Protein AF-A0A2E7R0S3-F1 (afdb_monomer_lite)

Sequence (111 aa):
SLGMVWGDPHRLNYGARDIARFTTLTSWMSQWSLESRAHGPNTLARTSVPVLNLEFTADTNALPSDIALWSAAAGERQEFHRIIGATHFLINQPEKKSEVGELIANWAKRI

Radius of gyration: 17.08 Å; chains: 1; bounding box: 40×28×40 Å

Secondary structure (DSSP, 8-state):
--S-TTS-HHHHHT-TT-TTS---HHHHHHHTSTT-S--HHHHHHT--S-EEEEEETT-SSS-HHHHHHHHHHHGGGEEEEEETT--TT-TT-HHHHHHHHHHHHHHHTT-

Foldseek 3Di:
DPDDPVDDPVCQCPDPPHDNPDDDPVNCCQPPDPNHPPDPLVVLLPDDAADEQEAEPQEPPCDPVNSVSNPVSRDPSYDYDYQYNAYPVCVVPVVSVVVVVVVVVVVVVVD

pLDDT: mean 86.25, std 14.3, range [38.81, 98.25]

Structure (mmCIF, N/CA/C/O backbone):
data_AF-A0A2E7R0S3-F1
#
_entry.id   AF-A0A2E7R0S3-F1
#
loop_
_atom_site.group_PDB
_atom_site.id
_atom_site.type_symbol
_atom_site.label_atom_id
_atom_site.label_alt_id
_atom_site.label_comp_id
_atom_site.label_asym_id
_atom_site.label_entity_id
_atom_site.label_seq_id
_atom_site.pdbx_PDB_ins_code
_atom_site.Cartn_x
_atom_site.Cartn_y
_atom_site.Cartn_z
_atom_site.occupancy
_atom_site.B_iso_or_equiv
_atom_site.auth_seq_id
_atom_site.auth_comp_id
_atom_site.auth_asym_id
_atom_site.auth_atom_id
_atom_site.pdbx_PDB_model_num
ATOM 1 N N . SER A 1 1 ? 9.854 -0.380 -23.634 1.00 38.81 1 SER A N 1
ATOM 2 C CA . SER A 1 1 ? 10.730 -1.003 -22.624 1.00 38.81 1 SER A CA 1
ATOM 3 C C . SER A 1 1 ? 9.884 -1.395 -21.424 1.00 38.81 1 SER A C 1
ATOM 5 O O . SER A 1 1 ? 9.536 -0.538 -20.622 1.00 38.81 1 SER A O 1
ATOM 7 N N . LEU A 1 2 ? 9.467 -2.660 -21.343 1.00 44.03 2 LEU A N 1
ATOM 8 C CA . LEU A 1 2 ? 8.814 -3.195 -20.146 1.00 44.03 2 LEU A CA 1
ATOM 9 C C . LEU A 1 2 ? 9.913 -3.599 -19.157 1.00 44.03 2 LEU A C 1
ATOM 11 O O . LEU A 1 2 ? 10.755 -4.413 -19.526 1.00 44.03 2 LEU A O 1
ATOM 15 N N . GLY A 1 3 ? 9.936 -3.042 -17.943 1.00 45.81 3 GLY A N 1
ATOM 16 C CA . GLY A 1 3 ? 10.789 -3.610 -16.890 1.00 45.81 3 GLY A CA 1
ATOM 17 C C . GLY A 1 3 ? 11.056 -2.769 -15.643 1.00 45.81 3 GLY A C 1
ATOM 18 O O . GLY A 1 3 ? 11.265 -3.348 -14.588 1.00 45.81 3 GLY A O 1
ATOM 19 N N . MET A 1 4 ? 11.037 -1.437 -15.698 1.00 52.41 4 MET A N 1
ATOM 20 C CA . MET A 1 4 ? 11.252 -0.610 -14.503 1.00 52.41 4 MET A CA 1
ATOM 21 C C . MET A 1 4 ? 10.649 0.775 -14.687 1.00 52.41 4 MET A C 1
ATOM 23 O O . MET A 1 4 ? 10.806 1.385 -15.745 1.00 52.41 4 MET A O 1
ATOM 27 N N . VAL A 1 5 ? 10.032 1.303 -13.626 1.00 58.28 5 VAL A N 1
ATOM 28 C CA . VAL A 1 5 ? 9.452 2.658 -13.622 1.00 58.28 5 VAL A CA 1
ATOM 29 C C . VAL A 1 5 ? 10.486 3.746 -13.934 1.00 58.28 5 VAL A C 1
ATOM 31 O O . VAL A 1 5 ? 10.151 4.796 -14.473 1.00 58.28 5 VAL A O 1
ATOM 34 N N . TRP A 1 6 ? 11.759 3.477 -13.658 1.00 61.09 6 TRP A N 1
ATOM 35 C CA . TRP A 1 6 ? 12.836 4.451 -13.801 1.00 61.09 6 TRP A CA 1
ATOM 36 C C . TRP A 1 6 ? 13.648 4.302 -15.100 1.00 61.09 6 TRP A C 1
ATOM 38 O O . TRP A 1 6 ? 14.592 5.057 -15.318 1.00 61.09 6 TRP A O 1
ATOM 48 N N . GLY A 1 7 ? 13.282 3.373 -15.993 1.00 69.38 7 GLY A N 1
ATOM 49 C CA . GLY A 1 7 ? 13.940 3.187 -17.292 1.00 69.38 7 GLY A CA 1
ATOM 50 C C . GLY A 1 7 ? 14.911 2.003 -17.350 1.00 69.38 7 GLY A C 1
ATOM 51 O O . GLY A 1 7 ? 14.639 0.947 -16.789 1.00 69.38 7 GLY A O 1
ATOM 52 N N . ASP A 1 8 ? 16.004 2.155 -18.107 1.00 73.44 8 ASP A N 1
ATOM 53 C CA . ASP A 1 8 ? 16.989 1.093 -18.370 1.00 73.44 8 ASP A CA 1
ATOM 54 C C . ASP A 1 8 ? 17.751 0.693 -17.086 1.00 73.44 8 ASP A C 1
ATOM 56 O O . ASP A 1 8 ? 18.501 1.519 -16.551 1.00 73.44 8 ASP A O 1
ATOM 60 N N . PRO A 1 9 ? 17.625 -0.565 -16.614 1.00 68.88 9 PRO A N 1
ATOM 61 C CA . PRO A 1 9 ? 18.281 -1.039 -15.397 1.00 68.88 9 PRO A CA 1
ATOM 62 C C . PRO A 1 9 ? 19.800 -0.871 -15.415 1.00 68.88 9 PRO A C 1
ATOM 64 O O . PRO A 1 9 ? 20.394 -0.564 -14.383 1.00 68.88 9 PRO A O 1
ATOM 67 N N . HIS A 1 10 ? 20.444 -1.043 -16.575 1.00 69.81 10 HIS A N 1
ATOM 68 C CA . HIS A 1 10 ? 21.891 -0.872 -16.683 1.00 69.81 10 HIS A CA 1
ATOM 69 C C . HIS A 1 10 ? 22.271 0.586 -16.416 1.00 69.81 10 HIS A C 1
ATOM 71 O O . HIS A 1 10 ? 23.186 0.887 -15.653 1.00 69.81 10 HIS A O 1
ATOM 77 N N . ARG A 1 11 ? 21.530 1.517 -17.014 1.00 71.88 11 ARG A N 1
ATOM 78 C CA . ARG A 1 11 ? 21.788 2.950 -16.879 1.00 71.88 11 ARG A CA 1
ATOM 79 C C . ARG A 1 11 ? 21.544 3.455 -15.458 1.00 71.88 11 ARG A C 1
ATOM 81 O O . ARG A 1 11 ? 22.307 4.295 -14.991 1.00 71.88 11 ARG A O 1
ATOM 88 N N . LEU A 1 12 ? 20.527 2.915 -14.789 1.00 72.00 12 LEU A N 1
ATOM 89 C CA . LEU A 1 12 ? 20.228 3.204 -13.389 1.00 72.00 12 LEU A CA 1
ATOM 90 C C . LEU A 1 12 ? 21.306 2.631 -12.465 1.00 72.00 12 LEU A C 1
ATOM 92 O O . LEU A 1 12 ? 21.899 3.359 -11.690 1.00 72.00 12 LEU A O 1
ATOM 96 N N . ASN A 1 13 ? 21.673 1.356 -12.573 1.00 70.06 13 ASN A N 1
ATOM 97 C CA . ASN A 1 13 ? 22.622 0.759 -11.621 1.00 70.06 13 ASN A CA 1
ATOM 98 C C . ASN A 1 13 ? 24.008 1.439 -11.599 1.00 70.06 13 ASN A C 1
ATOM 100 O O . ASN A 1 13 ? 24.664 1.453 -10.557 1.00 70.06 13 ASN A O 1
ATOM 104 N N . TYR A 1 14 ? 24.435 2.037 -12.716 1.00 68.19 14 TYR A N 1
ATOM 105 C CA . TYR A 1 14 ? 25.722 2.735 -12.841 1.00 68.19 14 TYR A CA 1
ATOM 106 C C . TYR A 1 14 ? 25.618 4.272 -12.795 1.00 68.19 14 TYR A C 1
ATOM 108 O O . TYR A 1 14 ? 26.619 4.970 -12.982 1.00 68.19 14 TYR A O 1
ATOM 116 N N . GLY A 1 15 ? 24.432 4.833 -12.546 1.00 65.75 15 GLY A N 1
ATOM 117 C CA . GLY A 1 15 ? 24.205 6.275 -12.562 1.00 65.75 15 GLY A CA 1
ATOM 118 C C . GLY A 1 15 ? 24.845 7.028 -11.389 1.00 65.75 15 GLY A C 1
ATOM 119 O O . GLY A 1 15 ? 25.015 6.518 -10.277 1.00 65.75 15 GLY A O 1
ATOM 120 N N . ALA A 1 16 ? 25.190 8.302 -11.631 1.00 62.12 16 ALA A N 1
ATOM 121 C CA . ALA A 1 16 ? 25.766 9.244 -10.657 1.00 62.12 16 ALA A CA 1
ATOM 122 C C . ALA A 1 16 ? 24.943 9.383 -9.353 1.00 62.12 16 ALA A C 1
ATOM 124 O O . ALA A 1 16 ? 25.484 9.733 -8.306 1.00 62.12 16 ALA A O 1
ATOM 125 N N . ARG A 1 17 ? 23.631 9.135 -9.439 1.00 57.47 17 ARG A N 1
ATOM 126 C CA . ARG A 1 17 ? 22.630 9.422 -8.400 1.00 57.47 17 ARG A CA 1
ATOM 127 C C . ARG A 1 17 ? 21.864 8.182 -7.931 1.00 57.47 17 ARG A C 1
ATOM 129 O O . ARG A 1 17 ? 20.887 8.327 -7.208 1.00 57.47 17 ARG A O 1
ATOM 136 N N . ASP A 1 18 ? 22.291 6.994 -8.345 1.00 59.28 18 ASP A N 1
ATOM 137 C CA . ASP A 1 18 ? 21.523 5.769 -8.139 1.00 59.28 18 ASP A CA 1
ATOM 138 C C . ASP A 1 18 ? 21.990 4.929 -6.942 1.00 59.28 18 ASP A C 1
ATOM 140 O O . ASP A 1 18 ? 23.107 5.057 -6.434 1.00 59.28 18 ASP A O 1
ATOM 144 N N . ILE A 1 19 ? 21.084 4.063 -6.488 1.00 59.03 19 ILE A N 1
ATOM 145 C CA . ILE A 1 19 ? 21.087 3.403 -5.172 1.00 59.03 19 ILE A CA 1
ATOM 146 C C . ILE A 1 19 ? 22.005 2.172 -5.042 1.00 59.03 19 ILE A C 1
ATOM 148 O O . ILE A 1 19 ? 22.184 1.672 -3.935 1.00 59.03 19 ILE A O 1
ATOM 152 N N . ALA A 1 20 ? 22.613 1.679 -6.127 1.00 58.88 20 ALA A N 1
ATOM 153 C CA . ALA A 1 20 ? 23.332 0.393 -6.146 1.00 58.88 20 ALA A CA 1
ATOM 154 C C . ALA A 1 20 ? 24.872 0.492 -6.052 1.00 58.88 20 ALA A C 1
ATOM 156 O O . ALA A 1 20 ? 25.576 -0.488 -6.281 1.00 58.88 20 ALA A O 1
ATOM 157 N N . ARG A 1 21 ? 25.426 1.666 -5.725 1.00 65.69 21 ARG A N 1
ATOM 158 C CA . ARG A 1 21 ? 26.876 1.944 -5.828 1.00 65.69 21 ARG A CA 1
ATOM 159 C C . ARG A 1 21 ? 27.762 1.095 -4.919 1.00 65.69 21 ARG A C 1
ATOM 161 O O . ARG A 1 21 ? 28.909 0.827 -5.261 1.00 65.69 21 ARG A O 1
ATOM 168 N N . PHE A 1 22 ? 27.255 0.727 -3.748 1.00 67.12 22 PHE A N 1
ATOM 169 C CA . PHE A 1 22 ? 27.998 -0.043 -2.762 1.00 67.12 22 PHE A CA 1
ATOM 170 C C . PHE A 1 22 ? 27.024 -0.865 -1.922 1.00 67.12 22 PHE A C 1
ATOM 172 O O . PHE A 1 22 ? 26.104 -0.316 -1.317 1.00 67.12 22 PHE A O 1
ATOM 179 N N . THR A 1 23 ? 27.229 -2.179 -1.874 1.00 74.06 23 THR A N 1
ATOM 180 C CA . THR A 1 23 ? 26.520 -3.072 -0.957 1.00 74.06 23 THR A CA 1
ATOM 181 C C . THR A 1 23 ? 27.547 -3.918 -0.222 1.00 74.06 23 THR A C 1
ATOM 183 O O . THR A 1 23 ? 28.489 -4.437 -0.820 1.00 74.06 23 THR A O 1
ATOM 186 N N . THR A 1 24 ? 27.381 -4.047 1.087 1.00 81.81 24 THR A N 1
ATOM 187 C CA . THR A 1 24 ? 28.088 -5.052 1.881 1.00 81.81 24 THR A CA 1
ATOM 188 C C . THR A 1 24 ? 27.204 -6.284 2.027 1.00 81.81 24 THR A C 1
ATOM 190 O O . THR A 1 24 ? 25.976 -6.194 1.942 1.00 81.81 24 THR A O 1
ATOM 193 N N . LEU A 1 25 ? 27.810 -7.438 2.309 1.00 82.12 25 LEU A N 1
ATOM 194 C CA . LEU A 1 25 ? 27.050 -8.647 2.629 1.00 82.12 25 LEU A CA 1
ATOM 195 C C . LEU A 1 25 ? 26.078 -8.402 3.794 1.00 82.12 25 LEU A C 1
ATOM 197 O O . LEU A 1 25 ? 24.930 -8.821 3.726 1.00 82.12 25 LEU A O 1
ATOM 201 N N . THR A 1 26 ? 26.496 -7.658 4.821 1.00 84.06 26 THR A N 1
ATOM 202 C CA . THR A 1 26 ? 25.646 -7.308 5.969 1.00 84.06 26 THR A CA 1
ATOM 203 C C . THR A 1 26 ? 24.444 -6.459 5.565 1.00 84.06 26 THR A C 1
ATOM 205 O O . THR A 1 26 ? 23.321 -6.776 5.954 1.00 84.06 26 THR A O 1
ATOM 208 N N . SER A 1 27 ? 24.645 -5.406 4.762 1.00 80.00 27 SER A N 1
ATOM 209 C CA . SER A 1 27 ? 23.523 -4.586 4.278 1.00 80.00 27 SER A CA 1
ATOM 210 C C . SER A 1 27 ? 22.572 -5.399 3.406 1.00 80.00 27 SER A C 1
ATOM 212 O O . SER A 1 27 ? 21.360 -5.229 3.509 1.00 80.00 27 SER A O 1
ATOM 214 N N . TRP A 1 28 ? 23.099 -6.332 2.606 1.00 82.62 28 TRP A N 1
ATOM 215 C CA . TRP A 1 28 ? 22.260 -7.196 1.787 1.00 82.62 28 TRP A CA 1
ATOM 216 C C . TRP A 1 28 ? 21.457 -8.195 2.620 1.00 82.62 28 TRP A C 1
ATOM 218 O O . TRP A 1 28 ? 20.238 -8.282 2.477 1.00 82.62 28 TRP A O 1
ATOM 228 N N . MET A 1 29 ? 22.115 -8.873 3.563 1.00 82.62 29 MET A N 1
ATOM 229 C CA . MET A 1 29 ? 21.473 -9.797 4.497 1.00 82.62 29 MET A CA 1
ATOM 230 C C . MET A 1 29 ? 20.375 -9.110 5.310 1.00 82.62 29 MET A C 1
ATOM 232 O O . MET A 1 29 ? 19.297 -9.672 5.495 1.00 82.62 29 MET A O 1
ATOM 236 N N . SER A 1 30 ? 20.613 -7.871 5.738 1.00 80.56 30 SER A N 1
ATOM 237 C CA . SER A 1 30 ? 19.646 -7.114 6.527 1.00 80.56 30 SER A CA 1
ATOM 238 C C . SER A 1 30 ? 18.400 -6.707 5.743 1.00 80.56 30 SER A C 1
ATOM 240 O O . SER A 1 30 ? 17.344 -6.596 6.359 1.00 80.56 30 SER A O 1
ATOM 242 N N . GLN A 1 31 ? 18.489 -6.451 4.436 1.00 80.75 31 GLN A N 1
ATOM 243 C CA . GLN A 1 31 ? 17.403 -5.807 3.685 1.00 80.75 31 GLN A CA 1
ATOM 244 C C . GLN A 1 31 ? 16.745 -6.720 2.644 1.00 80.75 31 GLN A C 1
ATOM 246 O O . GLN A 1 31 ? 15.532 -6.653 2.475 1.00 80.75 31 GLN A O 1
ATOM 251 N N . TRP A 1 32 ? 17.525 -7.555 1.953 1.00 76.69 32 TRP A N 1
ATOM 252 C CA . TRP A 1 32 ? 17.068 -8.305 0.774 1.00 76.69 32 TRP A CA 1
ATOM 253 C C . TRP A 1 32 ? 17.252 -9.821 0.880 1.00 76.69 32 TRP A C 1
ATOM 255 O O . TRP A 1 32 ? 16.807 -10.536 -0.016 1.00 76.69 32 TRP A O 1
ATOM 265 N N . SER A 1 33 ? 17.890 -10.337 1.938 1.00 79.88 33 SER A N 1
ATOM 266 C CA . SER A 1 33 ? 17.933 -11.790 2.132 1.00 79.88 33 SER A CA 1
ATOM 267 C C . SER A 1 33 ? 16.586 -12.349 2.574 1.00 79.88 33 SER A C 1
ATOM 269 O O . SER A 1 33 ? 15.798 -11.673 3.235 1.00 79.88 33 SER A O 1
ATOM 271 N N . LEU A 1 34 ? 16.364 -13.627 2.266 1.00 73.50 34 LEU A N 1
ATOM 272 C CA . LEU A 1 34 ? 15.204 -14.386 2.743 1.00 73.50 34 LEU A CA 1
ATOM 273 C C . LEU A 1 34 ? 15.169 -14.510 4.277 1.00 73.50 34 LEU A C 1
ATOM 275 O O . LEU A 1 34 ? 14.098 -14.641 4.854 1.00 73.50 34 LEU A O 1
ATOM 279 N N . GLU A 1 35 ? 16.330 -14.397 4.928 1.00 77.31 35 GLU A N 1
ATOM 280 C CA . GLU A 1 35 ? 16.491 -14.425 6.389 1.00 77.31 35 GLU A CA 1
ATOM 281 C C . GLU A 1 35 ? 16.390 -13.023 7.022 1.00 77.31 35 GLU A C 1
ATOM 283 O O . GLU A 1 35 ? 16.675 -12.829 8.209 1.00 77.31 35 GLU A O 1
ATOM 288 N N . SER A 1 36 ? 16.023 -12.006 6.236 1.00 79.31 36 SER A N 1
ATOM 289 C CA . SER A 1 36 ? 15.908 -10.640 6.728 1.00 79.31 36 SER A CA 1
ATOM 290 C C . SER A 1 36 ? 14.813 -10.517 7.790 1.00 79.31 36 SER A C 1
ATOM 292 O O . SER A 1 36 ? 13.700 -11.029 7.668 1.00 79.31 36 SER A O 1
ATOM 294 N N . ARG A 1 37 ? 15.102 -9.724 8.827 1.00 74.00 37 ARG A N 1
ATOM 295 C CA . ARG A 1 37 ? 14.108 -9.306 9.826 1.00 74.00 37 ARG A CA 1
ATOM 296 C C . ARG A 1 37 ? 13.198 -8.180 9.321 1.00 7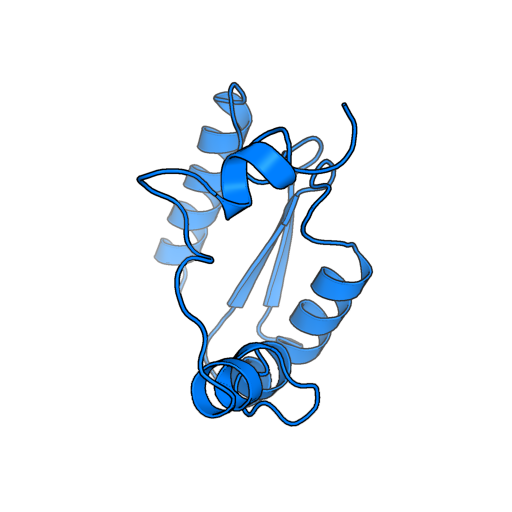4.00 37 ARG A C 1
ATOM 298 O O . ARG A 1 37 ? 12.245 -7.827 10.013 1.00 74.00 37 ARG A O 1
ATOM 305 N N . ALA A 1 38 ? 13.466 -7.615 8.142 1.00 77.25 38 ALA A N 1
ATOM 306 C CA . ALA A 1 38 ? 12.694 -6.540 7.519 1.00 77.25 38 ALA A CA 1
ATOM 307 C C . ALA A 1 38 ? 11.437 -7.072 6.806 1.00 77.25 38 ALA A C 1
ATOM 309 O O . ALA A 1 38 ? 11.130 -6.700 5.675 1.00 77.25 38 ALA A O 1
ATOM 310 N N . HIS A 1 39 ? 10.689 -7.952 7.472 1.00 85.44 39 HIS A N 1
ATOM 311 C CA . HIS A 1 39 ? 9.479 -8.539 6.912 1.00 85.44 39 HIS A CA 1
ATOM 312 C C . HIS A 1 39 ? 8.258 -7.678 7.267 1.00 85.44 39 HIS A C 1
ATOM 314 O O . HIS A 1 39 ? 7.747 -7.723 8.392 1.00 85.44 39 HIS A O 1
ATOM 320 N N . GLY A 1 40 ? 7.779 -6.901 6.292 1.00 88.31 40 GLY A N 1
ATOM 321 C CA . GLY A 1 40 ? 6.677 -5.943 6.450 1.00 88.31 40 GLY A CA 1
ATOM 322 C C . GLY A 1 40 ? 5.403 -6.549 7.059 1.00 88.31 40 GLY A C 1
ATOM 323 O O . GLY A 1 40 ? 5.030 -6.137 8.158 1.00 88.31 40 GLY A O 1
ATOM 324 N N . PRO A 1 41 ? 4.788 -7.577 6.438 1.00 92.81 41 PRO A N 1
ATOM 325 C CA . PRO A 1 41 ? 3.574 -8.216 6.959 1.00 92.81 41 PRO A CA 1
ATOM 326 C C . PRO A 1 41 ? 3.699 -8.733 8.405 1.00 92.81 41 PRO A C 1
ATOM 328 O O . PRO A 1 41 ? 2.895 -8.369 9.257 1.00 92.81 41 PRO A O 1
ATOM 331 N N . ASN A 1 42 ? 4.754 -9.488 8.736 1.00 91.38 42 ASN A N 1
ATOM 332 C CA . ASN A 1 42 ? 5.016 -9.950 10.109 1.00 91.38 42 ASN A CA 1
ATOM 333 C C . ASN A 1 42 ? 5.155 -8.794 11.113 1.00 91.38 42 ASN A C 1
ATOM 335 O O . ASN A 1 42 ? 4.759 -8.909 12.273 1.00 91.38 42 ASN A O 1
ATOM 339 N N . THR A 1 43 ? 5.724 -7.667 10.680 1.00 91.75 43 THR A N 1
ATOM 340 C CA . THR A 1 43 ? 5.832 -6.469 11.516 1.00 91.75 43 THR A CA 1
ATOM 341 C C . THR A 1 43 ? 4.469 -5.812 11.716 1.00 91.75 43 THR A C 1
ATOM 343 O O . THR A 1 43 ? 4.130 -5.484 12.852 1.00 91.75 43 THR A O 1
ATOM 346 N N . LEU A 1 44 ? 3.665 -5.681 10.657 1.00 94.50 44 LEU A N 1
ATOM 347 C CA . LEU A 1 44 ? 2.307 -5.139 10.732 1.00 94.50 44 LEU A CA 1
ATOM 348 C C . LEU A 1 44 ? 1.393 -5.989 11.625 1.00 94.50 44 LEU A C 1
ATOM 350 O O . LEU A 1 44 ? 0.623 -5.432 12.409 1.00 94.50 44 LEU A O 1
ATOM 354 N N . ALA A 1 45 ? 1.502 -7.316 11.550 1.00 95.44 45 ALA A N 1
ATOM 355 C CA . ALA A 1 45 ? 0.708 -8.255 12.345 1.00 95.44 45 ALA A CA 1
ATOM 356 C C . ALA A 1 45 ? 0.936 -8.116 13.863 1.00 95.44 45 ALA A C 1
ATOM 358 O O . ALA A 1 45 ? 0.080 -8.486 14.658 1.00 95.44 45 ALA A O 1
ATOM 359 N N . ARG A 1 46 ? 2.076 -7.552 14.281 1.00 94.94 46 ARG A N 1
ATOM 360 C CA . ARG A 1 46 ? 2.396 -7.283 15.693 1.00 94.94 46 ARG A CA 1
ATOM 361 C C . ARG A 1 46 ? 1.832 -5.961 16.223 1.00 94.94 46 ARG A C 1
ATOM 363 O O . ARG A 1 46 ? 2.046 -5.639 17.389 1.00 94.94 46 ARG A O 1
ATOM 370 N N . THR A 1 47 ? 1.185 -5.165 15.378 1.00 95.25 47 THR A N 1
ATOM 371 C CA . THR A 1 47 ? 0.582 -3.884 15.769 1.00 95.25 47 THR A CA 1
ATOM 372 C C . THR A 1 47 ? -0.903 -4.053 16.082 1.00 95.25 47 THR A C 1
ATOM 374 O O . THR A 1 47 ? -1.545 -4.969 15.576 1.00 95.25 47 THR A O 1
ATOM 377 N N . SER A 1 48 ? -1.460 -3.150 16.889 1.00 95.94 48 SER A N 1
ATOM 378 C CA . SER A 1 48 ? -2.891 -3.117 17.230 1.00 95.94 48 SER A CA 1
ATOM 379 C C . SER A 1 48 ? -3.652 -1.949 16.594 1.00 95.94 48 SER A C 1
ATOM 381 O O . SER A 1 48 ? -4.861 -1.840 16.770 1.00 95.94 48 SER A O 1
ATOM 383 N N . VAL A 1 49 ? -2.961 -1.070 15.865 1.00 96.06 49 VAL A N 1
ATOM 384 C CA . VAL A 1 49 ? -3.553 0.147 15.292 1.00 96.06 49 VAL A CA 1
ATOM 385 C C . VAL A 1 49 ? -4.432 -0.161 14.068 1.00 96.06 49 VAL A C 1
ATOM 387 O O . VAL A 1 49 ? -4.165 -1.156 13.378 1.00 96.06 49 VAL A O 1
ATOM 390 N N . PRO A 1 50 ? -5.447 0.676 13.771 1.00 97.44 50 PRO A N 1
ATOM 391 C CA . PRO A 1 50 ? -6.203 0.610 12.520 1.00 97.44 50 PRO A CA 1
ATOM 392 C C . PRO A 1 50 ? -5.299 0.743 11.286 1.00 97.44 50 PRO A C 1
ATOM 394 O O . PRO A 1 50 ? -4.273 1.425 11.332 1.00 97.44 50 PRO A O 1
ATOM 397 N N . VAL A 1 51 ? -5.686 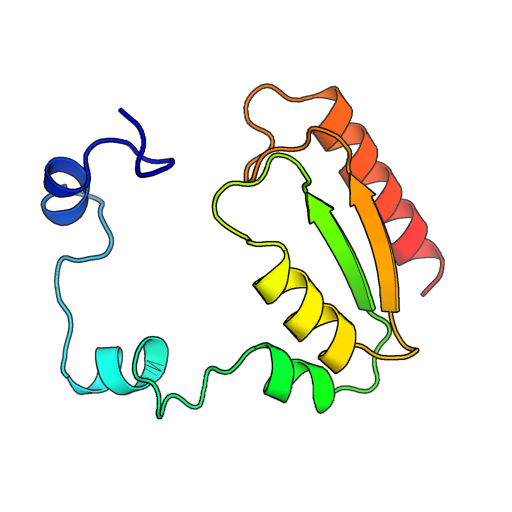0.117 10.172 1.00 97.62 51 VAL A N 1
ATOM 398 C CA . VAL A 1 51 ? -4.902 0.085 8.927 1.00 97.62 51 VAL A CA 1
ATOM 399 C C . VAL A 1 51 ? -5.773 0.499 7.746 1.00 97.62 51 VAL A C 1
ATOM 401 O O . VAL A 1 51 ? -6.755 -0.168 7.444 1.00 97.62 51 VAL A O 1
ATOM 404 N N . LEU A 1 52 ? -5.380 1.550 7.026 1.00 97.62 52 LEU A N 1
ATOM 405 C CA . LEU A 1 52 ? -5.901 1.830 5.688 1.00 97.62 52 LEU A CA 1
ATOM 406 C C . LEU A 1 52 ? -5.003 1.147 4.654 1.00 97.62 52 LEU A C 1
ATOM 408 O O . LEU A 1 52 ? -3.817 1.464 4.566 1.00 97.62 52 LEU A O 1
ATOM 412 N N . ASN A 1 53 ? -5.557 0.224 3.872 1.00 97.06 53 ASN A N 1
ATOM 413 C CA . ASN A 1 53 ? -4.835 -0.474 2.812 1.00 97.06 53 ASN A CA 1
ATOM 414 C C . ASN A 1 53 ? -5.446 -0.133 1.445 1.00 97.06 53 ASN A C 1
ATOM 416 O O . ASN A 1 53 ? -6.640 -0.342 1.224 1.00 97.06 53 ASN A O 1
ATOM 420 N N . LEU A 1 54 ? -4.627 0.403 0.541 1.00 96.75 54 LEU A N 1
ATOM 421 C CA . LEU A 1 54 ? -5.047 0.870 -0.778 1.00 96.75 54 LEU A CA 1
ATOM 422 C C . LEU A 1 54 ? -4.360 0.036 -1.862 1.00 96.75 54 LEU A C 1
ATOM 424 O O . LEU A 1 54 ? -3.140 0.078 -1.999 1.00 96.75 54 LEU A O 1
ATOM 428 N N . GLU A 1 55 ? -5.138 -0.693 -2.657 1.00 96.50 55 GLU A N 1
ATOM 429 C CA . GLU A 1 55 ? -4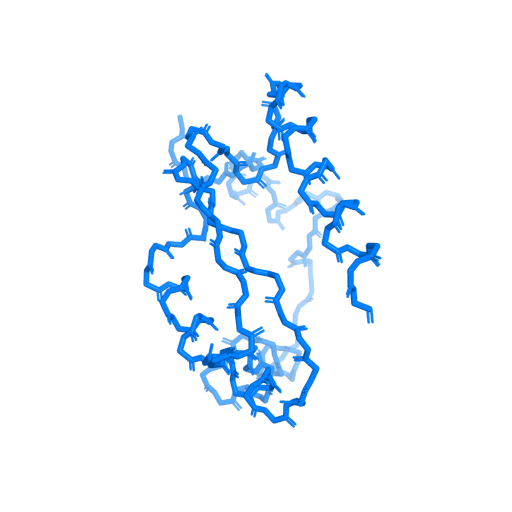.633 -1.409 -3.830 1.00 96.50 55 GLU A CA 1
ATOM 430 C C . GLU A 1 55 ? -4.756 -0.543 -5.080 1.00 96.50 55 GLU A C 1
ATOM 432 O O . GLU A 1 55 ? -5.847 -0.100 -5.442 1.00 96.50 55 GLU A O 1
ATOM 437 N N . PHE A 1 56 ? -3.651 -0.350 -5.792 1.00 96.75 56 PHE A N 1
ATOM 438 C CA . PHE A 1 56 ? -3.634 0.341 -7.077 1.00 96.75 56 PHE A CA 1
ATOM 439 C C . PHE A 1 56 ? -3.683 -0.693 -8.201 1.00 96.75 56 PHE A C 1
ATOM 441 O O . PHE A 1 56 ? -2.727 -1.408 -8.466 1.00 96.75 56 PHE A O 1
ATOM 448 N N . THR A 1 57 ? -4.830 -0.804 -8.863 1.00 95.88 57 THR A N 1
ATOM 449 C CA . THR A 1 57 ? -5.095 -1.943 -9.770 1.00 95.88 57 THR A CA 1
ATOM 450 C C . THR A 1 57 ? -4.335 -1.910 -11.103 1.00 95.88 57 THR A C 1
ATOM 452 O O . THR A 1 57 ? -4.333 -2.912 -11.813 1.00 95.88 57 THR A O 1
ATOM 455 N N . ALA A 1 58 ? -3.701 -0.788 -11.460 1.00 94.44 58 ALA A N 1
ATOM 456 C CA . ALA A 1 58 ? -2.790 -0.681 -12.605 1.00 94.44 58 ALA A CA 1
ATOM 457 C C . ALA A 1 58 ? -1.319 -0.553 -12.160 1.00 94.44 58 ALA A C 1
ATOM 459 O O . ALA A 1 58 ? -0.465 -0.095 -12.924 1.00 94.44 58 ALA A O 1
ATOM 460 N N . ASP A 1 59 ? -1.018 -0.921 -10.913 1.00 93.50 59 ASP A N 1
ATOM 461 C CA . ASP A 1 59 ? 0.339 -1.015 -10.395 1.00 93.50 59 ASP A CA 1
ATOM 462 C C . ASP A 1 59 ? 1.031 -2.281 -10.923 1.00 93.50 59 ASP A C 1
ATOM 464 O O . ASP A 1 59 ? 0.497 -3.386 -10.861 1.00 93.50 59 ASP A O 1
ATOM 468 N N . THR A 1 60 ? 2.234 -2.109 -11.467 1.00 89.12 60 THR A N 1
ATOM 469 C CA . THR A 1 60 ? 3.071 -3.201 -11.984 1.00 89.12 60 THR A CA 1
ATOM 470 C C . THR A 1 60 ? 4.185 -3.612 -11.021 1.00 89.12 60 THR A C 1
ATOM 472 O O . THR A 1 60 ? 4.957 -4.511 -11.341 1.00 89.12 60 THR A O 1
ATOM 475 N N . ASN A 1 61 ? 4.308 -2.936 -9.877 1.00 87.00 61 ASN A N 1
ATOM 476 C CA . ASN A 1 61 ? 5.364 -3.133 -8.886 1.00 87.00 61 ASN A CA 1
ATOM 477 C C . ASN A 1 61 ? 4.845 -3.778 -7.596 1.00 87.00 61 ASN A C 1
ATOM 479 O O . ASN A 1 61 ? 5.598 -4.496 -6.948 1.00 87.00 61 ASN A O 1
ATOM 483 N N . ALA A 1 62 ? 3.597 -3.499 -7.210 1.00 88.75 62 ALA A N 1
ATOM 484 C CA . ALA A 1 62 ? 2.926 -4.142 -6.083 1.00 88.75 62 ALA A CA 1
ATOM 485 C C . ALA A 1 62 ? 1.905 -5.152 -6.617 1.00 88.75 62 ALA A C 1
ATOM 487 O O . ALA A 1 62 ? 0.838 -4.774 -7.105 1.00 88.75 62 ALA A O 1
ATOM 488 N N . LEU A 1 63 ? 2.243 -6.441 -6.573 1.00 89.06 63 LEU A N 1
ATOM 489 C CA . LEU A 1 63 ? 1.411 -7.479 -7.174 1.00 89.06 63 LEU A CA 1
ATOM 490 C C . LEU A 1 63 ? 0.207 -7.810 -6.277 1.00 89.06 63 LEU A C 1
ATOM 492 O O . LEU A 1 63 ? 0.290 -7.672 -5.054 1.00 89.06 63 LEU A O 1
ATOM 496 N N . PRO A 1 64 ? -0.895 -8.350 -6.836 1.00 88.75 64 PRO A N 1
ATOM 497 C CA . PRO A 1 64 ? -2.043 -8.785 -6.038 1.00 88.75 64 PRO A CA 1
ATOM 498 C C . PRO A 1 64 ? -1.685 -9.772 -4.914 1.00 88.75 64 PRO A C 1
ATOM 500 O O . PRO A 1 64 ? -2.313 -9.760 -3.857 1.00 88.75 64 PRO A O 1
ATOM 503 N N . SER A 1 65 ? -0.653 -10.602 -5.107 1.00 90.88 65 SER A N 1
ATOM 504 C CA . SER A 1 65 ? -0.124 -11.493 -4.067 1.00 90.88 65 SER A CA 1
ATOM 505 C C . SER A 1 65 ? 0.482 -10.733 -2.888 1.00 90.88 65 SER A C 1
ATOM 507 O O . SER A 1 65 ? 0.271 -11.124 -1.743 1.00 90.88 65 SER A O 1
ATOM 509 N N . ASP A 1 66 ? 1.188 -9.631 -3.145 1.00 90.94 66 ASP A N 1
ATOM 510 C CA . ASP A 1 66 ? 1.762 -8.794 -2.091 1.00 90.94 66 ASP A CA 1
ATOM 511 C C . ASP A 1 66 ? 0.641 -8.114 -1.301 1.00 90.94 66 ASP A C 1
ATOM 513 O O . ASP A 1 66 ? 0.623 -8.153 -0.071 1.00 90.94 66 ASP A O 1
ATOM 517 N N . ILE A 1 67 ? -0.361 -7.574 -1.999 1.00 94.56 67 ILE A N 1
ATOM 518 C CA . ILE A 1 67 ? -1.544 -6.959 -1.382 1.00 94.56 67 ILE A CA 1
ATOM 519 C C . ILE A 1 67 ? -2.305 -7.961 -0.503 1.00 94.56 67 ILE A C 1
ATOM 521 O O . ILE A 1 67 ? -2.767 -7.599 0.585 1.00 94.56 67 ILE A O 1
ATOM 525 N N . ALA A 1 68 ? -2.407 -9.223 -0.930 1.00 94.69 68 ALA A N 1
ATOM 526 C CA . ALA A 1 68 ? -3.023 -10.285 -0.141 1.00 94.69 68 ALA A CA 1
ATOM 527 C C . ALA A 1 68 ? -2.237 -10.578 1.150 1.00 94.69 68 ALA A C 1
ATOM 529 O O . ALA A 1 68 ? -2.849 -10.711 2.210 1.00 94.69 68 ALA A O 1
ATOM 530 N N . LEU A 1 69 ? -0.898 -10.607 1.096 1.00 95.06 69 LEU A N 1
ATOM 531 C CA . LEU A 1 69 ? -0.047 -10.778 2.283 1.00 95.06 69 LEU A CA 1
ATOM 532 C C . LEU A 1 69 ? -0.234 -9.637 3.291 1.00 95.06 69 LEU A C 1
ATOM 534 O O . LEU A 1 69 ? -0.382 -9.882 4.490 1.00 95.06 69 LEU A O 1
ATOM 538 N N . TRP A 1 70 ? -0.256 -8.392 2.813 1.00 96.06 70 TRP A N 1
ATOM 539 C CA . TRP A 1 70 ? -0.487 -7.224 3.665 1.00 96.06 70 TRP A CA 1
ATOM 540 C C . TRP A 1 70 ? -1.899 -7.207 4.256 1.00 96.06 70 TRP A C 1
ATOM 542 O O . TRP A 1 70 ? -2.055 -6.911 5.440 1.00 96.06 70 TRP A O 1
ATOM 552 N N . SER A 1 71 ? -2.911 -7.586 3.472 1.00 97.06 71 SER A N 1
ATOM 553 C CA . SER A 1 71 ? -4.297 -7.667 3.946 1.00 97.06 71 SER A CA 1
ATOM 554 C C . SER A 1 71 ? -4.470 -8.745 5.020 1.00 97.06 71 SER A C 1
ATOM 556 O O . SER A 1 71 ? -5.054 -8.494 6.071 1.00 97.06 71 SER A O 1
ATOM 558 N N . ALA A 1 72 ? -3.876 -9.925 4.820 1.00 97.12 72 ALA A N 1
ATOM 559 C CA . ALA A 1 72 ? -3.880 -10.991 5.820 1.00 97.12 72 ALA A CA 1
ATOM 560 C C . ALA A 1 72 ? -3.204 -10.560 7.134 1.00 97.12 72 ALA A C 1
ATOM 562 O O . ALA A 1 72 ? -3.702 -10.867 8.214 1.00 97.12 72 ALA A O 1
ATOM 563 N N . ALA A 1 73 ? -2.099 -9.810 7.058 1.00 96.75 73 ALA A N 1
ATOM 564 C CA . ALA A 1 73 ? -1.424 -9.274 8.241 1.00 96.75 73 ALA A CA 1
ATOM 565 C C . ALA A 1 73 ? -2.218 -8.166 8.955 1.00 96.75 73 ALA A C 1
ATOM 567 O O . ALA A 1 73 ? -2.112 -8.012 10.177 1.00 96.75 73 ALA A O 1
ATOM 568 N N . ALA A 1 74 ? -2.995 -7.375 8.214 1.00 97.50 74 ALA A N 1
ATOM 569 C CA . ALA A 1 74 ? -3.861 -6.349 8.784 1.00 97.50 74 ALA A CA 1
ATOM 570 C C . ALA A 1 74 ? -5.075 -6.968 9.504 1.00 97.50 74 ALA A C 1
ATOM 572 O O . ALA A 1 74 ? -5.404 -6.547 10.618 1.00 97.50 74 ALA A O 1
ATOM 573 N N . GLY A 1 75 ? -5.685 -8.003 8.919 1.00 96.81 75 GLY A N 1
ATOM 574 C CA . GLY A 1 75 ? -6.858 -8.682 9.472 1.00 96.81 75 GLY A CA 1
ATOM 575 C C . GLY A 1 75 ? -8.059 -7.740 9.603 1.00 96.81 75 GLY A C 1
ATOM 576 O O . GLY A 1 75 ? -8.260 -6.853 8.779 1.00 96.81 75 GLY A O 1
ATOM 577 N N . GLU A 1 76 ? -8.841 -7.882 10.674 1.00 96.56 76 GLU A N 1
ATOM 578 C CA . GLU A 1 76 ? -10.053 -7.074 10.914 1.00 96.56 76 GLU A CA 1
ATOM 579 C C . GLU A 1 76 ? -9.781 -5.579 11.157 1.00 96.56 76 GLU A C 1
ATOM 581 O O . GLU A 1 76 ? -10.699 -4.764 11.127 1.00 96.56 76 GLU A O 1
ATOM 586 N N . ARG A 1 77 ? -8.518 -5.187 11.367 1.00 96.81 77 ARG A N 1
ATOM 587 C CA . ARG A 1 77 ? -8.117 -3.777 11.535 1.00 96.81 77 ARG A CA 1
ATOM 588 C C . ARG A 1 77 ? -8.108 -3.007 10.216 1.00 96.81 77 ARG A C 1
ATOM 590 O O . ARG A 1 77 ? -7.837 -1.805 10.215 1.00 96.81 77 ARG A O 1
ATOM 597 N N . GLN A 1 78 ? -8.303 -3.711 9.106 1.00 97.56 78 GLN A N 1
ATOM 598 C CA . GLN A 1 78 ? -8.169 -3.178 7.768 1.00 97.56 78 GLN A CA 1
ATOM 599 C C . GLN A 1 78 ? -9.445 -2.484 7.301 1.00 97.56 78 GLN A C 1
ATOM 601 O O . GLN A 1 78 ? -10.516 -3.081 7.235 1.00 97.56 78 GLN A O 1
ATOM 606 N N . GLU A 1 79 ? -9.280 -1.257 6.829 1.00 97.56 79 GLU A N 1
ATOM 607 C CA . GLU A 1 79 ? -10.157 -0.664 5.832 1.00 97.56 79 GLU A CA 1
ATOM 608 C C . GLU A 1 79 ? -9.477 -0.799 4.462 1.00 97.56 79 GLU A C 1
ATOM 610 O O . GLU A 1 79 ? -8.365 -0.304 4.264 1.00 97.56 79 GLU A O 1
ATOM 615 N N . PHE A 1 80 ? -10.106 -1.517 3.528 1.00 97.50 80 PHE A N 1
ATOM 616 C CA . PHE A 1 80 ? -9.517 -1.837 2.226 1.00 97.50 80 PHE A CA 1
ATOM 617 C C . PHE A 1 80 ? -10.234 -1.134 1.080 1.00 97.50 80 PHE A C 1
ATOM 619 O O . PHE A 1 80 ? -11.453 -1.243 0.959 1.00 97.50 80 PHE A O 1
ATOM 626 N N . HIS A 1 81 ? -9.470 -0.497 0.191 1.00 97.56 81 HIS A N 1
ATOM 627 C CA . HIS A 1 81 ? -9.998 0.127 -1.023 1.00 97.56 81 HIS A CA 1
ATOM 628 C C . HIS A 1 81 ? -9.156 -0.239 -2.240 1.00 97.56 81 HIS A C 1
ATOM 630 O O . HIS A 1 81 ? -7.927 -0.242 -2.181 1.00 97.56 81 HIS A O 1
ATOM 636 N N . ARG A 1 82 ? -9.820 -0.493 -3.371 1.00 97.44 82 ARG A N 1
ATOM 637 C CA . ARG A 1 82 ? -9.160 -0.670 -4.670 1.00 97.44 82 ARG A CA 1
ATOM 638 C C . ARG A 1 82 ? -9.337 0.598 -5.489 1.00 97.44 82 ARG A C 1
ATOM 640 O O . ARG A 1 82 ? -10.460 0.971 -5.814 1.00 97.44 82 ARG A O 1
ATOM 647 N N . ILE A 1 83 ? -8.232 1.224 -5.865 1.00 97.62 83 ILE A N 1
ATOM 648 C CA . ILE A 1 83 ? -8.214 2.414 -6.709 1.00 97.62 83 ILE A CA 1
ATOM 649 C C . ILE A 1 83 ? -8.087 1.954 -8.159 1.00 97.62 83 ILE A C 1
ATOM 651 O O . ILE A 1 83 ? -7.018 1.552 -8.643 1.00 97.62 83 ILE A O 1
ATOM 655 N N . ILE A 1 84 ? -9.222 1.944 -8.856 1.00 97.12 84 ILE A N 1
ATOM 656 C CA . ILE A 1 84 ? -9.311 1.390 -10.209 1.00 97.12 84 ILE A CA 1
ATOM 657 C C . ILE A 1 84 ? -8.492 2.240 -11.185 1.00 97.12 84 ILE A C 1
ATOM 659 O O . ILE A 1 84 ? -8.707 3.445 -11.277 1.00 97.12 84 ILE A O 1
ATO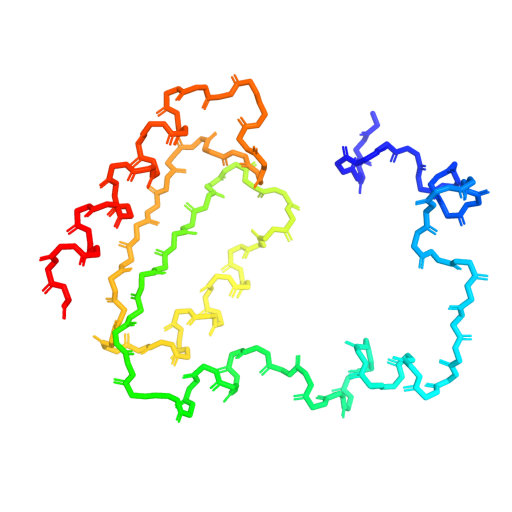M 663 N N . GLY A 1 85 ? -7.558 1.626 -11.916 1.00 96.12 85 GLY A N 1
ATOM 664 C CA . GLY A 1 85 ? -6.698 2.290 -12.899 1.00 96.12 85 GLY A CA 1
ATOM 665 C C . GLY A 1 85 ? -5.530 3.103 -12.324 1.00 96.12 85 GLY A C 1
ATOM 666 O O . GLY A 1 85 ? -4.789 3.704 -13.099 1.00 96.12 85 GLY A O 1
ATOM 667 N N . ALA A 1 86 ? -5.339 3.150 -11.002 1.00 96.75 86 ALA A N 1
ATOM 668 C CA . ALA A 1 86 ? -4.188 3.825 -10.399 1.00 96.75 86 ALA A CA 1
ATOM 669 C C . ALA A 1 86 ? -2.879 3.071 -10.676 1.00 96.75 86 ALA A C 1
ATOM 671 O O . ALA A 1 86 ? -2.815 1.854 -10.519 1.00 96.75 86 ALA A O 1
ATOM 672 N N . THR A 1 87 ? -1.845 3.813 -11.072 1.00 95.75 87 THR A N 1
ATOM 673 C CA . THR A 1 87 ? -0.469 3.325 -11.255 1.00 95.75 87 THR A CA 1
ATOM 674 C C . THR A 1 87 ? 0.372 3.609 -10.011 1.00 95.75 87 THR A C 1
ATOM 676 O 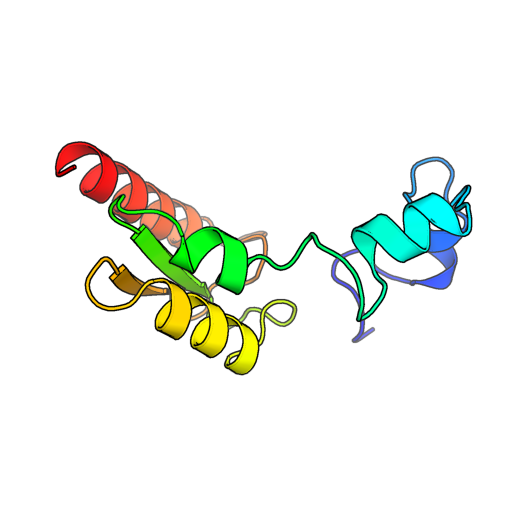O . THR A 1 87 ? 0.043 4.509 -9.241 1.00 95.75 87 THR A O 1
ATOM 679 N N . HIS A 1 88 ? 1.499 2.912 -9.844 1.00 94.00 88 HIS A N 1
ATOM 680 C CA . HIS A 1 88 ? 2.338 2.958 -8.634 1.00 94.00 88 HIS A CA 1
ATOM 681 C C . HIS A 1 88 ? 2.643 4.369 -8.092 1.00 94.00 88 HIS A C 1
ATOM 683 O O . HIS A 1 88 ? 2.592 4.610 -6.891 1.00 94.00 88 HIS A O 1
ATOM 689 N N . PHE A 1 89 ? 2.946 5.324 -8.978 1.00 92.31 89 PHE A N 1
ATOM 690 C CA . PHE A 1 89 ? 3.302 6.699 -8.596 1.00 92.31 89 PHE A CA 1
ATOM 691 C C . PHE A 1 89 ? 2.242 7.740 -8.967 1.00 92.31 89 PHE A C 1
ATOM 693 O O . PHE A 1 89 ? 2.478 8.942 -8.809 1.00 92.31 89 PHE A O 1
ATOM 700 N N . LEU A 1 90 ? 1.097 7.312 -9.508 1.00 94.00 90 LEU A N 1
ATOM 701 C CA . LEU A 1 90 ? 0.035 8.207 -9.975 1.00 94.00 90 LEU A CA 1
ATOM 702 C C . LEU A 1 90 ? 0.546 9.284 -10.958 1.00 94.00 90 LEU A C 1
ATOM 704 O O . LEU A 1 90 ? 0.030 10.407 -11.005 1.00 94.00 90 LEU A O 1
ATOM 708 N N . ILE A 1 91 ? 1.609 8.987 -11.719 1.00 92.81 91 ILE A N 1
ATOM 709 C CA . ILE A 1 91 ? 2.226 9.943 -12.649 1.00 92.81 91 ILE A CA 1
ATOM 710 C C . ILE A 1 91 ? 1.198 10.289 -13.723 1.00 92.81 91 ILE A C 1
ATOM 712 O O . ILE A 1 91 ? 0.639 9.403 -14.358 1.00 92.81 91 ILE A O 1
ATOM 716 N N . ASN A 1 92 ? 0.949 11.586 -13.918 1.00 95.25 92 ASN A N 1
ATOM 717 C CA . ASN A 1 92 ? -0.078 12.100 -14.830 1.00 95.25 92 ASN A CA 1
ATOM 718 C C . ASN A 1 92 ? -1.510 11.603 -14.531 1.00 95.25 92 ASN A C 1
ATOM 720 O O . ASN A 1 92 ? -2.350 11.599 -15.423 1.00 95.25 92 ASN A O 1
ATOM 724 N N . GLN A 1 93 ? -1.813 11.227 -13.280 1.00 97.44 93 GLN A N 1
ATOM 725 C CA . GLN A 1 93 ? -3.157 10.819 -12.842 1.00 97.44 93 GLN A CA 1
ATOM 726 C C . GLN A 1 93 ? -3.714 11.769 -11.757 1.00 97.44 93 GLN A C 1
ATOM 728 O O . GLN A 1 93 ? -3.860 11.357 -10.605 1.00 97.44 93 GLN A O 1
ATOM 733 N N . PRO A 1 94 ? -3.997 13.054 -12.067 1.00 97.69 94 PRO A N 1
ATOM 734 C CA . PRO A 1 94 ? -4.421 14.045 -11.068 1.00 97.69 94 PRO A CA 1
ATOM 735 C C . PRO A 1 94 ? -5.725 13.664 -10.354 1.00 97.69 94 PRO A C 1
ATOM 737 O O . PRO A 1 94 ? -5.818 13.823 -9.141 1.00 97.69 94 PRO A O 1
ATOM 740 N N . GLU A 1 95 ? -6.688 13.085 -11.071 1.00 97.94 95 GLU A N 1
ATOM 741 C CA . GLU A 1 95 ? -7.946 12.604 -10.484 1.00 97.94 95 GLU A CA 1
ATOM 742 C C . GLU A 1 95 ? -7.699 11.500 -9.450 1.00 97.94 95 GLU A C 1
ATOM 744 O O . GLU A 1 95 ? -8.245 11.544 -8.352 1.00 97.94 95 GLU A O 1
ATOM 749 N N . LYS A 1 96 ? -6.787 10.563 -9.746 1.00 98.12 96 LYS A N 1
ATOM 750 C CA . LYS A 1 96 ? -6.408 9.494 -8.810 1.00 98.12 96 LYS A CA 1
ATOM 751 C C . LYS A 1 96 ? -5.656 10.013 -7.595 1.00 98.12 96 LYS A C 1
ATOM 753 O O . LYS A 1 96 ? -5.835 9.490 -6.501 1.00 98.12 96 LYS A O 1
ATOM 758 N N . LYS A 1 97 ? -4.848 11.065 -7.759 1.00 98.12 97 LYS A N 1
ATOM 759 C CA . LYS A 1 97 ? -4.227 11.754 -6.618 1.00 98.12 97 LYS A CA 1
ATOM 760 C C . LYS A 1 97 ? -5.278 12.394 -5.712 1.00 98.12 97 LYS A C 1
ATOM 762 O O . LYS A 1 97 ? -5.134 12.288 -4.498 1.00 98.12 97 LYS A O 1
ATOM 767 N N . SER A 1 98 ? -6.313 13.018 -6.284 1.00 98.19 98 SER A N 1
ATOM 768 C CA . SER A 1 98 ? -7.426 13.580 -5.502 1.00 98.19 98 SER A CA 1
ATOM 769 C C . SER A 1 98 ? -8.188 12.482 -4.765 1.00 98.19 98 SER A C 1
ATOM 771 O O . SER A 1 98 ? -8.321 12.561 -3.551 1.00 98.19 98 SER A O 1
ATOM 773 N N . GLU A 1 99 ? -8.580 11.415 -5.468 1.00 98.25 99 GLU A N 1
ATOM 774 C CA . GLU A 1 99 ? -9.292 10.255 -4.906 1.00 98.25 99 GLU A CA 1
ATOM 775 C C . GLU A 1 99 ? -8.544 9.654 -3.704 1.00 98.25 99 GLU A C 1
ATOM 777 O O . GLU A 1 99 ? -9.101 9.509 -2.616 1.00 98.25 99 GLU A O 1
ATOM 782 N N . VAL A 1 100 ? -7.249 9.367 -3.870 1.00 98.06 100 VAL A N 1
ATOM 783 C CA . VAL A 1 100 ? -6.401 8.827 -2.796 1.00 98.06 100 VAL A CA 1
ATOM 784 C C . VAL A 1 100 ? -6.246 9.82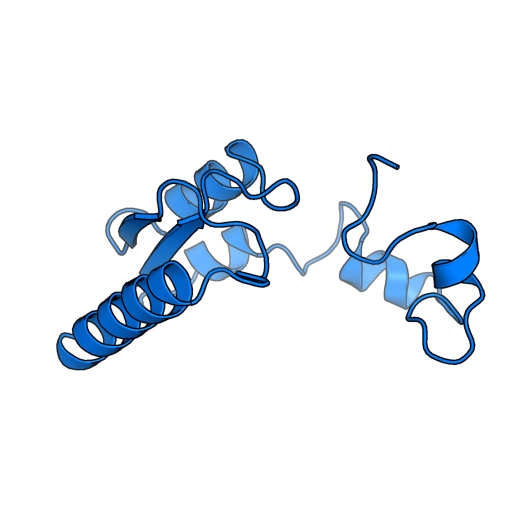9 -1.650 1.00 98.06 100 VAL A C 1
ATOM 786 O O . VAL A 1 100 ? -6.335 9.445 -0.483 1.00 98.06 100 VAL A O 1
ATOM 789 N N . GLY A 1 101 ? -6.034 11.110 -1.958 1.00 98.19 101 GLY A N 1
ATOM 790 C CA . GLY A 1 101 ? -5.898 12.162 -0.952 1.00 98.19 101 GLY A CA 1
ATOM 791 C C . GLY A 1 101 ? -7.158 12.332 -0.103 1.00 98.19 101 GLY A C 1
ATOM 792 O O . GLY A 1 101 ? -7.067 12.431 1.120 1.00 98.19 101 GLY A O 1
ATOM 793 N N . GLU A 1 102 ? -8.331 12.307 -0.731 1.00 98.25 102 GLU A N 1
ATOM 794 C CA . GLU A 1 102 ? -9.629 12.379 -0.058 1.00 98.25 102 GLU A CA 1
ATOM 795 C C . GLU A 1 102 ? -9.878 11.154 0.821 1.00 98.25 102 GLU A C 1
ATOM 797 O O . GLU A 1 102 ? -10.290 11.310 1.973 1.00 98.25 102 GLU A O 1
ATOM 802 N N . LEU A 1 103 ? -9.572 9.947 0.332 1.00 98.00 103 LEU A N 1
ATOM 803 C CA . LEU A 1 103 ? -9.671 8.719 1.125 1.00 98.00 103 LEU A CA 1
ATOM 804 C C . LEU A 1 103 ? -8.795 8.785 2.379 1.00 98.00 103 LEU A C 1
ATOM 806 O O . LEU A 1 103 ? -9.288 8.539 3.480 1.00 98.00 103 LEU A O 1
ATOM 810 N N . ILE A 1 104 ? -7.526 9.178 2.235 1.00 98.00 104 ILE A N 1
ATOM 811 C CA . ILE A 1 104 ? -6.595 9.315 3.365 1.00 98.00 104 ILE A CA 1
ATOM 812 C C . ILE A 1 104 ? -7.090 10.380 4.347 1.00 98.00 104 ILE A C 1
ATOM 814 O O . ILE A 1 104 ? -7.125 10.135 5.552 1.00 98.00 104 ILE A O 1
ATOM 818 N N . ALA A 1 105 ? -7.495 11.553 3.854 1.00 98.12 105 ALA A N 1
ATOM 819 C CA . ALA A 1 105 ? -7.955 12.650 4.701 1.00 98.12 105 ALA A CA 1
ATOM 820 C C . ALA A 1 105 ? -9.231 12.289 5.471 1.00 98.12 105 ALA A C 1
ATOM 822 O O . ALA A 1 105 ? -9.367 12.641 6.643 1.00 98.12 105 ALA A O 1
ATOM 823 N N . ASN A 1 106 ? -10.167 11.590 4.831 1.00 97.62 106 ASN A N 1
ATOM 824 C CA . ASN A 1 106 ? -11.398 11.146 5.472 1.00 97.62 106 ASN A CA 1
ATOM 825 C C . ASN A 1 106 ? -11.130 10.044 6.494 1.00 97.62 106 ASN A C 1
ATOM 827 O O . ASN A 1 106 ? -11.676 10.103 7.592 1.00 97.62 106 ASN A O 1
ATOM 831 N N . TRP A 1 107 ? -10.265 9.083 6.174 1.00 97.94 107 TRP A N 1
ATOM 832 C CA . TRP A 1 107 ? -9.866 8.041 7.114 1.00 97.94 107 TRP A CA 1
ATOM 833 C C . TRP A 1 107 ? -9.188 8.628 8.355 1.00 97.94 107 TRP A C 1
ATOM 835 O O . TRP A 1 107 ? -9.608 8.341 9.472 1.00 97.94 107 TRP A O 1
ATOM 845 N N . ALA A 1 108 ? -8.225 9.533 8.162 1.00 96.31 108 ALA A N 1
ATOM 846 C CA . ALA A 1 108 ? -7.489 10.183 9.245 1.00 96.31 108 ALA A CA 1
ATOM 847 C C . ALA A 1 108 ? -8.385 10.985 10.206 1.00 96.31 108 ALA A C 1
ATOM 849 O O . ALA A 1 108 ? -8.037 11.151 11.367 1.00 96.31 108 ALA A O 1
ATOM 850 N N . LYS A 1 109 ? -9.536 11.486 9.740 1.00 96.75 109 LYS A N 1
ATOM 851 C CA . LYS A 1 109 ? -10.517 12.193 10.582 1.00 96.75 109 LYS A CA 1
ATOM 852 C C . LYS A 1 109 ? -11.396 11.260 11.424 1.00 96.75 109 LYS A C 1
ATOM 854 O O . LYS A 1 109 ? -12.093 11.752 12.305 1.00 96.75 109 LYS A O 1
ATOM 859 N N . ARG A 1 110 ? -11.450 9.963 11.099 1.00 93.69 110 ARG A N 1
ATOM 860 C CA . ARG A 1 110 ? -12.309 8.968 11.769 1.00 93.69 110 ARG A CA 1
ATOM 861 C C . ARG A 1 110 ? -11.572 8.124 12.808 1.00 93.69 110 ARG A C 1
ATOM 863 O O . ARG A 1 110 ? -12.246 7.483 13.610 1.00 93.69 110 ARG A O 1
ATOM 870 N N . ILE A 1 111 ? -10.243 8.072 12.733 1.00 83.38 111 ILE A N 1
ATOM 871 C CA . ILE A 1 111 ? -9.384 7.366 13.696 1.00 83.38 111 ILE A CA 1
ATOM 872 C C . ILE A 1 111 ? -9.048 8.250 14.896 1.00 83.38 111 ILE A C 1
ATOM 874 O O . ILE A 1 111 ? -8.727 7.661 15.949 1.00 83.38 111 ILE A O 1
#